Protein AF-A0A1R4FXW9-F1 (afdb_monomer_lite)

Secondary structure (DSSP, 8-state):
-----PPP--------------------PPPP------PPPPPPPPP-----PPP-----PPPP---------TTGGG-EEEEETTSSSEEEEETTEEEETTS-EEEEEEEE-TT-SSS--EEEEETTEEEEEEE-TTPPPTT--GGG----TTS-EEEETTTTEEEEE-

Structure (mmCIF, N/CA/C/O backbone):
data_AF-A0A1R4FXW9-F1
#
_entry.id   AF-A0A1R4FXW9-F1
#
loop_
_atom_site.group_PDB
_atom_site.id
_atom_site.type_symbol
_atom_site.label_atom_id
_atom_site.label_alt_id
_atom_site.label_comp_id
_atom_site.label_asym_id
_atom_site.label_entity_id
_atom_site.label_seq_id
_atom_site.pdbx_PDB_ins_code
_atom_site.Cartn_x
_atom_site.Cartn_y
_atom_site.Cartn_z
_atom_site.occupancy
_atom_site.B_iso_or_equiv
_atom_site.auth_seq_id
_atom_site.auth_comp_id
_atom_site.auth_asym_id
_atom_site.auth_atom_id
_atom_site.pdbx_PDB_model_num
ATOM 1 N N . MET A 1 1 ? -45.294 3.387 4.973 1.00 52.16 1 MET A N 1
ATOM 2 C CA . MET A 1 1 ? -45.371 3.224 6.441 1.00 52.16 1 MET A CA 1
ATOM 3 C C . MET A 1 1 ? -44.363 2.156 6.824 1.00 52.16 1 MET A C 1
ATOM 5 O O . MET A 1 1 ? -44.637 0.988 6.603 1.00 52.16 1 MET A O 1
ATOM 9 N N . HIS A 1 2 ? -43.187 2.558 7.302 1.00 44.00 2 HIS A N 1
ATOM 10 C CA . HIS A 1 2 ? -42.133 1.652 7.765 1.00 44.00 2 HIS A CA 1
ATOM 11 C C . HIS A 1 2 ? -41.838 1.978 9.236 1.00 44.00 2 HIS A C 1
ATOM 13 O O . HIS A 1 2 ? -41.789 3.164 9.571 1.00 44.00 2 HIS A O 1
ATOM 19 N N . PRO A 1 3 ? -41.721 0.980 10.128 1.00 59.81 3 PRO A N 1
ATOM 20 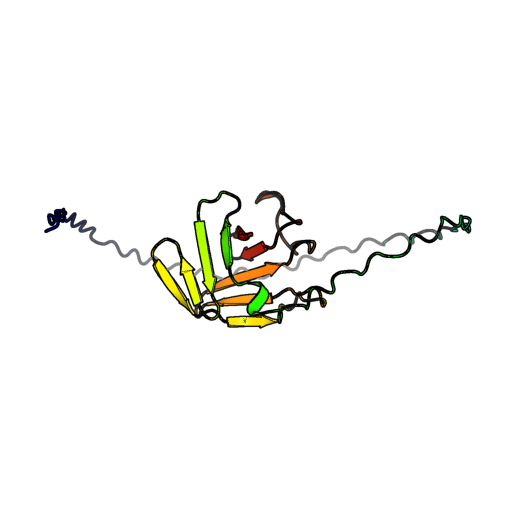C CA . PRO A 1 3 ? -41.529 1.232 11.547 1.00 59.81 3 PRO A CA 1
ATOM 21 C C . PRO A 1 3 ? -40.078 1.618 11.857 1.00 59.81 3 PRO A C 1
ATOM 23 O O . PRO A 1 3 ? -39.139 0.887 11.546 1.00 59.81 3 PRO A O 1
ATOM 26 N N . ASN A 1 4 ? -39.935 2.763 12.526 1.00 46.50 4 ASN A N 1
ATOM 27 C CA . ASN A 1 4 ? -38.709 3.248 13.151 1.00 46.50 4 ASN A CA 1
ATOM 28 C C . ASN A 1 4 ? -38.208 2.245 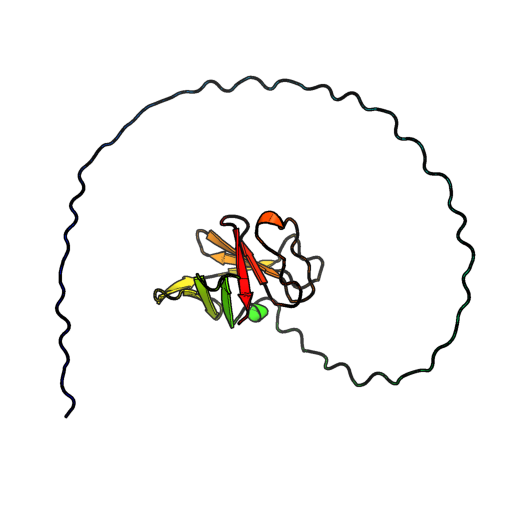14.201 1.00 46.50 4 ASN A C 1
ATOM 30 O O . ASN A 1 4 ? -38.942 1.911 15.133 1.00 46.50 4 ASN A O 1
ATOM 34 N N . ARG A 1 5 ? -36.949 1.811 14.097 1.00 60.12 5 ARG A N 1
ATOM 35 C CA . ARG A 1 5 ? -36.249 1.115 15.183 1.00 60.12 5 ARG A CA 1
ATOM 36 C C . ARG A 1 5 ? -35.262 2.074 15.834 1.00 60.12 5 ARG A C 1
ATOM 38 O O . ARG A 1 5 ? -34.231 2.404 15.262 1.00 60.12 5 ARG A O 1
ATOM 45 N N . ALA A 1 6 ? -35.634 2.534 17.023 1.00 54.16 6 ALA A N 1
ATOM 46 C CA . ALA A 1 6 ? -34.768 3.259 17.936 1.00 54.16 6 ALA A CA 1
ATOM 47 C C . ALA A 1 6 ? -33.746 2.283 18.535 1.00 54.16 6 ALA A C 1
ATOM 49 O O . ALA A 1 6 ? -34.137 1.291 19.150 1.00 54.16 6 ALA A O 1
ATOM 50 N N . PHE A 1 7 ? -32.457 2.569 18.367 1.00 55.41 7 PHE A N 1
ATOM 51 C CA . PHE A 1 7 ? -31.394 1.895 19.105 1.00 55.41 7 PHE A CA 1
ATOM 52 C C . PHE A 1 7 ? -30.972 2.773 20.280 1.00 55.41 7 PHE A C 1
ATOM 54 O O . PHE A 1 7 ? -30.649 3.949 20.124 1.00 55.41 7 PHE A O 1
ATOM 61 N N . ALA A 1 8 ? -31.069 2.188 21.471 1.00 54.03 8 ALA A N 1
ATOM 62 C CA . ALA A 1 8 ? -30.764 2.812 22.743 1.00 54.03 8 ALA A CA 1
ATOM 63 C C . ALA A 1 8 ? -29.247 2.940 22.927 1.00 54.03 8 ALA A C 1
ATOM 65 O O . ALA A 1 8 ? -28.517 1.952 22.918 1.00 54.03 8 ALA A O 1
ATOM 66 N N . THR A 1 9 ? -28.797 4.173 23.120 1.00 52.38 9 THR A N 1
ATOM 67 C CA . THR A 1 9 ? -27.426 4.543 23.466 1.00 52.38 9 THR A CA 1
ATOM 68 C C . THR A 1 9 ? -27.152 4.167 24.925 1.00 52.38 9 THR A C 1
ATOM 70 O O . THR A 1 9 ? -27.677 4.800 25.841 1.00 52.38 9 THR A O 1
ATOM 73 N N . ALA A 1 10 ? -26.341 3.137 25.162 1.00 58.69 10 ALA A N 1
ATOM 74 C CA . ALA A 1 10 ? -25.786 2.846 26.482 1.00 58.69 10 ALA A CA 1
ATOM 75 C C . ALA A 1 10 ? -24.395 3.484 26.570 1.00 58.69 10 ALA A C 1
ATOM 77 O O . ALA A 1 10 ? -23.422 2.969 26.028 1.00 58.69 10 ALA A O 1
ATOM 78 N N . GLY A 1 11 ? -24.326 4.649 27.215 1.00 47.88 11 GLY A N 1
ATOM 79 C CA . GLY A 1 11 ? -23.071 5.324 27.518 1.00 47.88 11 GLY A CA 1
ATOM 80 C C . GLY A 1 11 ? -22.298 4.574 28.599 1.00 47.88 11 GLY A C 1
ATOM 81 O O . GLY A 1 11 ? -22.815 4.344 29.691 1.00 47.88 11 GLY A O 1
ATOM 82 N N . ILE A 1 12 ? -21.045 4.237 28.305 1.00 57.31 12 ILE A N 1
ATOM 83 C CA . ILE A 1 12 ? -20.064 3.835 29.310 1.00 57.31 12 ILE A CA 1
ATOM 84 C C . ILE A 1 12 ? -19.035 4.959 29.371 1.00 57.31 12 ILE A C 1
ATOM 86 O O . ILE A 1 12 ? -18.159 5.081 28.521 1.00 57.31 12 ILE A O 1
ATOM 90 N N . ALA A 1 13 ? -19.195 5.823 30.370 1.00 49.28 13 ALA A N 1
ATOM 91 C CA . ALA A 1 13 ? -18.188 6.798 30.752 1.00 49.28 13 ALA A CA 1
ATOM 92 C C . ALA A 1 13 ? -17.069 6.060 31.499 1.00 49.28 13 ALA A C 1
ATOM 94 O O . ALA A 1 13 ? -17.263 5.637 32.640 1.00 49.28 13 ALA A O 1
ATOM 95 N N . LEU A 1 14 ? -15.915 5.885 30.854 1.00 57.41 14 LEU A N 1
ATOM 96 C CA . LEU A 1 14 ? -14.710 5.377 31.502 1.00 57.41 14 LEU A CA 1
ATOM 97 C C . LEU A 1 14 ? -13.798 6.557 31.850 1.00 57.41 14 LEU A C 1
ATOM 99 O O . LEU A 1 14 ? -13.024 7.051 31.034 1.00 57.41 14 LEU A O 1
ATOM 103 N N . THR A 1 15 ? -13.927 7.032 33.083 1.00 58.06 15 THR A N 1
ATOM 104 C CA . THR A 1 15 ? -13.053 8.045 33.672 1.00 58.06 15 THR A CA 1
ATOM 105 C C . THR A 1 15 ? -11.791 7.354 34.191 1.00 58.06 15 THR A C 1
ATOM 107 O O . THR A 1 15 ? -11.828 6.732 35.251 1.00 58.06 15 THR A O 1
ATOM 110 N N . ALA A 1 16 ? -10.672 7.452 33.472 1.00 56.56 16 ALA A N 1
ATOM 111 C CA . ALA A 1 16 ? -9.364 7.024 33.972 1.00 56.56 16 ALA A CA 1
ATOM 112 C C . ALA A 1 16 ? -8.476 8.251 34.235 1.00 56.56 16 ALA A C 1
ATOM 114 O O . ALA A 1 16 ? -8.013 8.927 33.319 1.00 56.56 16 ALA A O 1
ATOM 115 N N . LEU A 1 17 ? -8.295 8.552 35.523 1.00 59.62 17 LEU A N 1
ATOM 116 C CA . LEU A 1 17 ? -7.382 9.561 36.054 1.00 59.62 17 LEU A CA 1
ATOM 117 C C . LEU A 1 17 ? -5.912 9.103 35.941 1.00 59.62 17 LEU A C 1
ATOM 119 O O . LEU A 1 17 ? -5.570 8.034 36.432 1.00 59.62 17 LEU A O 1
ATOM 123 N N . LEU A 1 18 ? -5.076 9.995 35.395 1.00 60.25 18 LEU A N 1
ATOM 124 C CA . LEU A 1 18 ? -3.736 10.418 35.851 1.00 60.25 18 LEU A CA 1
ATOM 125 C C . LEU A 1 18 ? -2.740 9.369 36.390 1.00 60.25 18 LEU A C 1
ATOM 127 O O . LEU A 1 18 ? -2.894 8.907 37.513 1.00 60.25 18 LEU A O 1
ATOM 131 N N . THR A 1 19 ? -1.572 9.290 35.740 1.00 55.75 19 THR A N 1
ATOM 132 C CA . THR A 1 19 ? -0.276 9.606 36.386 1.00 55.75 19 THR A CA 1
ATOM 133 C C . THR A 1 19 ? 0.735 10.092 35.341 1.00 55.75 19 THR A C 1
ATOM 135 O O . THR A 1 19 ? 1.158 9.318 34.486 1.00 55.75 19 THR A O 1
ATOM 138 N N . LEU A 1 20 ? 1.154 11.362 35.427 1.00 58.72 20 LEU A N 1
ATOM 139 C CA . LEU A 1 20 ? 2.384 11.838 34.791 1.00 58.72 20 LEU A CA 1
ATOM 140 C C . LEU A 1 20 ? 3.578 11.290 35.583 1.00 58.72 20 LEU A C 1
ATOM 142 O O . LEU A 1 20 ? 3.784 11.686 36.729 1.00 58.72 20 LEU A O 1
ATOM 146 N N . SER A 1 21 ? 4.372 10.412 34.971 1.00 62.53 21 SER A N 1
ATOM 147 C CA . SER A 1 21 ? 5.723 10.105 35.439 1.00 62.53 21 SER A CA 1
ATOM 148 C C . SER A 1 21 ? 6.711 10.802 34.514 1.00 62.53 21 SER A C 1
ATOM 150 O O . SER A 1 21 ? 7.055 10.312 33.441 1.00 62.53 21 SER A O 1
ATOM 152 N N . ALA A 1 22 ? 7.114 12.002 34.923 1.00 60.06 22 ALA A N 1
ATOM 153 C CA . ALA A 1 22 ? 8.326 12.627 34.434 1.00 60.06 22 ALA A CA 1
ATOM 154 C C . ALA A 1 22 ? 9.504 11.914 35.108 1.00 60.06 22 ALA A C 1
ATOM 156 O O . ALA A 1 22 ? 9.743 12.112 36.299 1.00 60.06 22 ALA A O 1
ATOM 157 N N . CYS A 1 23 ? 10.237 11.095 34.356 1.00 62.81 23 CYS A N 1
ATOM 158 C CA . CYS A 1 23 ? 11.572 10.679 34.753 1.00 62.81 23 CYS A CA 1
ATOM 159 C C . CYS A 1 23 ? 12.546 11.131 33.670 1.00 62.81 23 CYS A C 1
ATOM 161 O O . CYS A 1 23 ? 12.657 10.530 32.604 1.00 62.81 23 CYS A O 1
ATOM 163 N N . ALA A 1 24 ? 13.209 12.247 33.964 1.00 60.62 24 ALA A N 1
ATOM 164 C CA . ALA A 1 24 ? 14.422 12.661 33.295 1.00 60.62 24 ALA A CA 1
ATOM 165 C C . ALA A 1 24 ? 15.475 11.557 33.455 1.00 60.62 24 ALA A C 1
ATOM 167 O O . ALA A 1 24 ? 15.800 11.159 34.574 1.00 60.62 24 ALA A O 1
ATOM 168 N N . ALA A 1 25 ? 16.009 11.090 32.335 1.00 61.00 25 ALA A N 1
ATOM 169 C CA . ALA A 1 25 ? 17.284 10.401 32.286 1.00 61.00 25 ALA A CA 1
ATOM 170 C C . ALA A 1 25 ? 18.092 11.056 31.165 1.00 61.00 25 ALA A C 1
ATOM 172 O O . ALA A 1 25 ? 18.029 10.648 30.008 1.00 61.00 25 ALA A O 1
ATOM 173 N N . GLU A 1 26 ? 18.813 12.120 31.523 1.00 60.09 26 GLU A N 1
ATOM 174 C CA . GLU A 1 26 ? 19.974 12.592 30.772 1.00 60.09 26 GLU A CA 1
ATOM 175 C C . GLU A 1 26 ? 20.957 11.418 30.688 1.00 60.09 26 GLU A C 1
ATOM 177 O O . GLU A 1 26 ? 21.660 11.107 31.647 1.00 60.09 26 GLU A O 1
ATOM 182 N N . SER A 1 27 ? 20.922 10.695 29.570 1.00 58.84 27 SER A N 1
ATOM 183 C CA . SER A 1 27 ? 21.857 9.610 29.295 1.00 58.84 27 SER A CA 1
ATOM 184 C C . SER A 1 27 ? 22.946 10.148 28.380 1.00 58.84 27 SER A C 1
ATOM 186 O O . SER A 1 27 ? 22.721 10.423 27.203 1.00 58.84 27 SER A O 1
ATOM 188 N N . ASP A 1 28 ? 24.103 10.341 29.000 1.00 68.25 28 ASP A N 1
ATOM 189 C CA . ASP A 1 28 ? 25.431 10.517 28.424 1.00 68.25 28 ASP A CA 1
ATOM 190 C C . ASP A 1 28 ? 25.608 9.682 27.134 1.00 68.25 28 ASP A C 1
ATOM 192 O O . ASP A 1 28 ? 25.374 8.468 27.165 1.00 68.25 28 ASP A O 1
ATOM 196 N N . PRO A 1 29 ? 25.972 10.282 25.983 1.00 72.06 29 PRO A N 1
ATOM 197 C CA . PRO A 1 29 ? 26.209 9.509 24.773 1.00 72.06 29 PRO A CA 1
ATOM 198 C C . PRO A 1 29 ? 27.505 8.694 24.934 1.00 72.06 29 PRO A C 1
ATOM 200 O O . PRO A 1 29 ? 28.570 9.285 25.133 1.00 72.06 29 PRO A O 1
ATOM 203 N N . PRO A 1 30 ? 27.475 7.353 24.808 1.00 66.06 30 PRO A N 1
ATOM 204 C CA . PRO A 1 30 ? 28.699 6.570 24.821 1.00 66.06 30 PRO A CA 1
ATOM 205 C C . PRO A 1 30 ? 29.561 6.937 23.607 1.00 66.06 30 PRO A C 1
ATOM 207 O O . PRO A 1 30 ? 29.083 7.014 22.474 1.00 66.06 30 PRO A O 1
ATOM 210 N N . ALA A 1 31 ? 30.850 7.167 23.859 1.00 69.50 31 ALA A N 1
ATOM 211 C CA . ALA A 1 31 ? 31.848 7.432 22.831 1.00 69.50 31 ALA A CA 1
ATOM 212 C C . ALA A 1 31 ? 31.846 6.329 21.748 1.00 69.50 31 ALA A C 1
ATOM 214 O O . ALA A 1 31 ? 31.727 5.145 22.083 1.00 69.50 31 ALA A O 1
ATOM 215 N N . PRO A 1 32 ? 32.020 6.676 20.458 1.00 67.44 32 PRO A N 1
ATOM 216 C CA . PRO A 1 32 ? 32.087 5.681 19.400 1.00 67.44 32 PRO A CA 1
ATOM 217 C C . PRO A 1 32 ? 33.338 4.816 19.588 1.00 67.44 32 PRO A C 1
ATOM 219 O O . PRO A 1 32 ? 34.468 5.305 19.568 1.00 67.44 32 PRO A O 1
ATOM 222 N N . SER A 1 33 ? 33.135 3.513 19.776 1.00 61.19 33 SER A N 1
ATOM 223 C CA . SER A 1 33 ? 34.215 2.533 19.715 1.00 61.19 33 SER A CA 1
ATOM 224 C C . SER A 1 33 ? 34.572 2.292 18.251 1.00 61.19 33 SER A C 1
ATOM 226 O O . SER A 1 33 ? 33.777 1.740 17.495 1.00 61.19 33 SER A O 1
ATOM 228 N N . SER A 1 34 ? 35.773 2.706 17.851 1.00 58.38 34 SER A N 1
ATOM 229 C CA . SER A 1 34 ? 36.361 2.344 16.562 1.00 58.38 34 SER A CA 1
ATOM 230 C C . SER A 1 34 ? 36.646 0.843 16.527 1.00 58.38 34 SER A C 1
ATOM 232 O O . SER A 1 34 ? 37.583 0.368 17.169 1.00 58.38 34 SER A O 1
ATOM 234 N N . THR A 1 35 ? 35.858 0.085 15.767 1.00 64.38 35 THR A N 1
ATOM 235 C CA . THR A 1 35 ? 36.188 -1.298 15.413 1.00 64.38 35 THR A CA 1
ATOM 236 C C . THR A 1 35 ? 36.999 -1.293 14.121 1.00 64.38 35 THR A C 1
ATOM 238 O O . THR A 1 35 ? 36.477 -1.055 13.037 1.00 64.38 35 THR A O 1
ATOM 241 N N . THR A 1 36 ? 38.301 -1.545 14.247 1.00 58.25 36 THR A N 1
ATOM 242 C CA . THR A 1 36 ? 39.191 -1.847 13.123 1.00 58.25 36 THR A CA 1
ATOM 243 C C . THR A 1 36 ? 38.824 -3.221 12.565 1.00 58.25 36 THR A C 1
ATOM 245 O O . THR A 1 36 ? 39.091 -4.237 13.207 1.00 58.25 36 THR A O 1
ATOM 248 N N . ALA A 1 37 ? 38.212 -3.261 11.382 1.00 63.09 37 ALA A N 1
ATOM 249 C CA . ALA A 1 37 ? 38.003 -4.493 10.633 1.00 63.09 37 ALA A CA 1
ATOM 250 C C . ALA A 1 37 ? 39.307 -4.883 9.915 1.00 63.09 37 ALA A C 1
ATOM 252 O O . ALA A 1 37 ? 39.831 -4.137 9.090 1.00 63.09 37 ALA A O 1
ATOM 253 N N . THR A 1 38 ? 39.853 -6.047 10.266 1.00 68.06 38 THR A N 1
ATOM 254 C CA . THR A 1 38 ? 40.936 -6.702 9.528 1.00 68.06 38 THR A CA 1
ATOM 255 C C . THR A 1 38 ? 40.363 -7.285 8.239 1.00 68.06 38 THR A C 1
ATOM 257 O O . THR A 1 38 ? 39.626 -8.267 8.269 1.00 68.06 38 THR A O 1
ATOM 260 N N . GLU A 1 39 ? 40.702 -6.660 7.115 1.00 61.47 39 GLU A N 1
ATOM 261 C CA . GLU A 1 39 ? 40.410 -7.138 5.765 1.00 61.47 39 GLU A CA 1
ATOM 262 C C . GLU A 1 39 ? 41.282 -8.366 5.450 1.00 61.47 39 GLU A C 1
ATOM 264 O O . GLU A 1 39 ? 42.512 -8.314 5.532 1.00 61.47 39 GLU A O 1
ATOM 269 N N . ALA A 1 40 ? 40.639 -9.493 5.137 1.00 76.19 40 ALA A N 1
ATOM 270 C CA . ALA A 1 40 ? 41.295 -10.693 4.627 1.00 76.19 40 ALA A CA 1
ATOM 271 C C . ALA A 1 40 ? 41.329 -1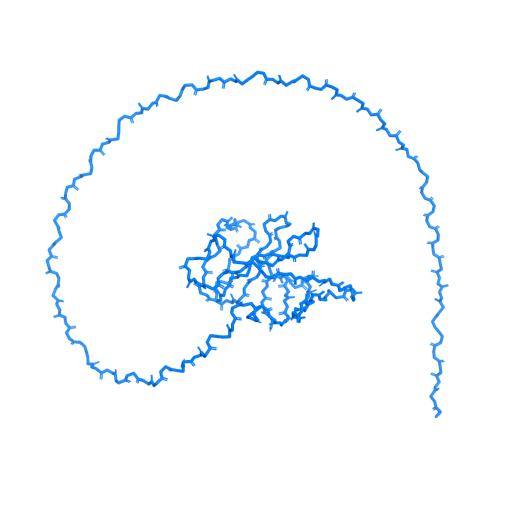0.649 3.084 1.00 76.19 40 ALA A C 1
ATOM 273 O O . ALA A 1 40 ? 40.362 -10.195 2.472 1.00 76.19 40 ALA A O 1
ATOM 274 N N . PRO A 1 41 ? 42.405 -11.129 2.436 1.00 68.38 41 PRO A N 1
ATOM 275 C CA . PRO A 1 41 ? 42.525 -11.101 0.982 1.00 68.38 41 PRO A CA 1
ATOM 276 C C . PRO A 1 41 ? 41.538 -12.067 0.311 1.00 68.38 41 PRO A C 1
ATOM 278 O O . PRO A 1 41 ? 41.500 -13.258 0.624 1.00 68.38 41 PRO A O 1
ATOM 281 N N . ILE A 1 42 ? 40.768 -11.538 -0.641 1.00 76.38 42 ILE A N 1
ATOM 282 C CA . ILE A 1 42 ? 39.829 -12.279 -1.489 1.00 76.38 42 ILE A CA 1
ATOM 283 C C . ILE A 1 42 ? 40.635 -13.088 -2.529 1.00 76.38 42 ILE A C 1
ATOM 285 O O . ILE A 1 42 ? 41.446 -12.496 -3.247 1.00 76.38 42 ILE A O 1
ATOM 289 N N . PRO A 1 43 ? 40.454 -14.419 -2.636 1.00 73.38 43 PRO A N 1
ATOM 290 C CA . PRO A 1 43 ? 41.060 -15.208 -3.704 1.00 73.38 43 PRO A CA 1
ATOM 291 C C . PRO A 1 43 ? 40.426 -14.879 -5.065 1.00 73.38 43 PRO A C 1
ATOM 293 O O . PRO A 1 43 ? 39.217 -14.679 -5.173 1.00 73.38 43 PRO A O 1
ATOM 296 N N . ALA A 1 44 ? 41.261 -14.825 -6.103 1.00 78.44 44 ALA A N 1
ATOM 297 C CA . ALA A 1 44 ? 40.840 -14.587 -7.480 1.00 78.44 44 ALA A CA 1
ATOM 298 C C . ALA A 1 44 ? 39.947 -15.734 -7.999 1.00 78.44 44 ALA A C 1
ATOM 300 O O . ALA A 1 44 ? 40.265 -16.895 -7.734 1.00 78.44 44 ALA A O 1
ATOM 301 N N . PRO A 1 45 ? 38.869 -15.445 -8.750 1.00 71.56 45 PRO A N 1
ATOM 302 C CA . PRO A 1 45 ? 38.107 -16.480 -9.438 1.00 71.56 45 PRO A CA 1
ATOM 303 C C . PRO A 1 45 ? 38.875 -17.005 -10.661 1.00 71.56 45 PRO A C 1
ATOM 305 O O . PRO A 1 45 ? 39.426 -16.227 -11.444 1.00 71.56 45 PRO A O 1
ATOM 308 N N . ASP A 1 46 ? 38.890 -18.328 -10.821 1.00 72.19 46 ASP A N 1
ATOM 309 C CA . ASP A 1 46 ? 39.385 -19.014 -12.016 1.00 72.19 46 ASP A CA 1
ATOM 310 C C . ASP A 1 46 ? 38.538 -18.670 -13.263 1.00 72.19 46 ASP A C 1
ATOM 312 O O . ASP A 1 46 ? 37.322 -18.472 -13.155 1.00 72.19 46 ASP A O 1
ATOM 316 N N . PRO A 1 47 ? 39.142 -18.623 -14.466 1.00 70.31 47 PRO A N 1
ATOM 317 C CA . PRO A 1 47 ? 38.416 -18.433 -15.716 1.00 70.31 47 PRO A CA 1
ATOM 318 C C . PRO A 1 47 ? 37.637 -19.703 -16.087 1.00 70.31 47 PRO A C 1
ATOM 320 O O . PRO A 1 47 ? 38.221 -20.758 -16.329 1.00 70.31 47 PRO A O 1
ATOM 323 N N . ILE A 1 48 ? 36.312 -19.593 -16.167 1.00 66.81 48 ILE A N 1
ATOM 324 C CA . ILE A 1 48 ? 35.436 -20.663 -16.655 1.00 66.81 48 ILE A CA 1
ATOM 325 C C . ILE A 1 48 ? 35.325 -20.525 -18.181 1.00 66.81 48 ILE A C 1
ATOM 327 O O . ILE A 1 48 ? 34.669 -19.612 -18.685 1.00 66.81 48 ILE A O 1
ATOM 331 N N . GLU A 1 49 ? 35.983 -21.424 -18.918 1.00 57.03 49 GLU A N 1
ATOM 332 C CA . GLU A 1 49 ? 35.727 -21.659 -20.345 1.00 57.03 49 GLU A CA 1
ATOM 333 C C . GLU A 1 49 ? 34.281 -22.140 -20.523 1.00 57.03 49 GLU A C 1
ATOM 335 O O . GLU A 1 49 ? 33.896 -23.189 -20.011 1.00 57.03 49 GLU A O 1
ATOM 340 N N . THR A 1 50 ? 33.473 -21.360 -21.242 1.00 61.88 50 THR A N 1
ATOM 341 C CA . THR A 1 50 ? 32.128 -21.762 -21.666 1.00 61.88 50 THR A CA 1
ATOM 342 C C . THR A 1 50 ? 32.183 -22.156 -23.137 1.00 61.88 50 THR A C 1
ATOM 344 O O . THR A 1 50 ? 32.423 -21.319 -24.008 1.00 61.88 50 THR A O 1
ATOM 347 N N . GLU A 1 51 ? 31.990 -23.447 -23.397 1.00 71.31 51 GLU A N 1
ATOM 348 C CA . GLU A 1 51 ? 31.836 -24.017 -24.733 1.00 71.31 51 GLU A CA 1
ATOM 349 C C . GLU A 1 51 ? 30.533 -23.532 -25.408 1.00 71.31 51 GLU A C 1
ATOM 351 O O . GLU A 1 51 ? 29.525 -23.308 -24.730 1.00 71.31 51 GLU A O 1
ATOM 356 N N . PRO A 1 52 ? 30.511 -23.390 -26.747 1.00 64.62 52 PRO A N 1
ATOM 357 C CA . PRO A 1 52 ? 29.312 -23.018 -27.491 1.00 64.62 52 PRO A CA 1
ATOM 358 C C . PRO A 1 52 ? 28.324 -24.193 -27.558 1.00 64.62 52 PRO A C 1
ATOM 360 O O . PRO A 1 52 ? 28.583 -25.204 -28.213 1.00 64.62 52 PRO A O 1
ATOM 363 N N . SER A 1 53 ? 27.175 -24.046 -26.894 1.00 65.94 53 SER A N 1
ATOM 364 C CA . SER A 1 53 ? 26.067 -25.001 -26.970 1.00 65.94 53 SER A CA 1
ATOM 365 C C . SER A 1 53 ? 25.147 -24.681 -28.148 1.00 65.94 53 SER A C 1
ATOM 367 O O . SER A 1 53 ? 24.812 -23.526 -28.410 1.00 65.94 53 SER A O 1
ATOM 369 N N . ALA A 1 54 ? 24.800 -25.737 -28.875 1.00 58.06 54 ALA A N 1
ATOM 370 C CA . ALA A 1 54 ? 24.188 -25.728 -30.189 1.00 58.06 54 ALA A CA 1
ATOM 371 C C . ALA A 1 54 ? 22.746 -25.198 -30.208 1.00 58.06 54 ALA A C 1
ATOM 373 O O . ALA A 1 54 ? 21.885 -25.605 -29.429 1.00 58.06 54 ALA A O 1
ATOM 374 N N . GLU A 1 55 ? 22.506 -24.344 -31.196 1.00 56.78 55 GLU A N 1
ATOM 375 C CA . GLU A 1 55 ? 21.217 -23.862 -31.673 1.00 56.78 55 GLU A CA 1
ATOM 376 C C . GLU A 1 55 ? 20.360 -25.047 -32.155 1.00 56.78 55 GLU A C 1
ATOM 378 O O . GLU A 1 55 ? 20.748 -25.795 -33.052 1.00 56.78 55 GLU A O 1
ATOM 383 N N . THR A 1 56 ? 19.204 -25.252 -31.522 1.00 63.75 56 THR A N 1
ATOM 384 C CA . THR A 1 56 ? 18.140 -26.130 -32.024 1.00 63.75 56 THR A CA 1
ATOM 385 C C . THR A 1 56 ? 16.926 -25.258 -32.297 1.00 63.75 56 THR A C 1
ATOM 387 O O . THR A 1 56 ? 16.276 -24.778 -31.371 1.00 63.75 56 THR A O 1
ATOM 390 N N . GLU A 1 57 ? 16.655 -25.040 -33.584 1.00 59.44 57 GLU A N 1
ATOM 391 C CA . GLU A 1 57 ? 15.449 -24.390 -34.090 1.00 59.44 57 GLU A CA 1
ATOM 392 C C . GLU A 1 57 ? 14.200 -25.172 -33.653 1.00 59.44 57 GLU A C 1
ATOM 394 O O . GLU A 1 57 ? 14.021 -26.343 -34.000 1.00 59.44 57 GLU A O 1
ATOM 399 N N . ALA A 1 58 ? 13.321 -24.505 -32.908 1.00 68.06 58 ALA A N 1
ATOM 400 C CA . ALA A 1 58 ? 11.950 -24.931 -32.655 1.00 68.06 58 ALA A CA 1
ATOM 401 C C . ALA A 1 58 ? 10.984 -24.008 -33.433 1.00 68.06 58 ALA A C 1
ATOM 403 O O . ALA A 1 58 ? 11.304 -22.840 -33.661 1.00 68.06 58 ALA A O 1
ATOM 404 N N . PRO A 1 59 ? 9.836 -24.531 -33.900 1.00 59.16 59 PRO A N 1
ATOM 405 C CA . PRO A 1 59 ? 8.998 -23.891 -34.909 1.00 59.16 59 PRO A CA 1
ATOM 406 C C . PRO A 1 59 ? 8.372 -22.578 -34.432 1.00 59.16 59 PRO A C 1
ATOM 408 O O . PRO A 1 59 ? 7.916 -22.460 -33.299 1.00 59.16 59 PRO A O 1
ATOM 411 N N . ALA A 1 60 ? 8.312 -21.619 -35.358 1.00 60.97 60 ALA A N 1
ATOM 412 C CA . ALA A 1 60 ? 7.638 -20.339 -35.213 1.00 60.97 60 ALA A CA 1
ATOM 413 C C . ALA A 1 60 ? 6.140 -20.531 -34.923 1.00 60.97 60 ALA A C 1
ATOM 415 O O . ALA A 1 60 ? 5.320 -20.645 -35.839 1.00 60.97 60 ALA A O 1
ATOM 416 N N . GLU A 1 61 ? 5.780 -20.543 -33.643 1.00 54.50 61 GLU A N 1
ATOM 417 C CA . GLU A 1 61 ? 4.416 -20.259 -33.224 1.00 54.50 61 GLU A CA 1
ATOM 418 C C . GLU A 1 61 ? 4.168 -18.768 -33.454 1.00 54.50 61 GLU A C 1
ATOM 420 O O . GLU A 1 61 ? 4.891 -17.899 -32.969 1.00 54.50 61 GLU A O 1
ATOM 425 N N . THR A 1 62 ? 3.180 -18.478 -34.295 1.00 57.53 62 THR A N 1
ATOM 426 C CA . THR A 1 62 ? 2.724 -17.114 -34.558 1.00 57.53 62 THR A CA 1
ATOM 427 C C . THR A 1 62 ? 2.224 -16.536 -33.233 1.00 57.53 62 THR A C 1
ATOM 429 O O . THR A 1 62 ? 1.269 -17.098 -32.693 1.00 57.53 62 THR A O 1
ATOM 432 N N . PRO A 1 63 ? 2.827 -15.462 -32.685 1.00 62.22 63 PRO A N 1
ATOM 433 C CA . PRO A 1 63 ? 2.322 -14.872 -31.460 1.00 62.22 63 PRO A CA 1
ATOM 434 C C . PRO A 1 63 ? 0.902 -14.369 -31.725 1.00 62.22 63 PRO A C 1
ATOM 436 O O . PRO A 1 63 ? 0.671 -13.515 -32.585 1.00 62.22 63 PRO A O 1
ATOM 439 N N . SER A 1 64 ? -0.051 -14.955 -30.998 1.00 66.19 64 SER A N 1
ATOM 440 C CA . SER A 1 64 ? -1.369 -14.368 -30.771 1.00 66.19 64 SER A CA 1
ATOM 441 C C . SER A 1 64 ? -1.154 -12.913 -30.342 1.00 66.19 64 SER A C 1
ATOM 443 O O . SER A 1 64 ? -0.216 -12.674 -29.577 1.00 66.19 64 SER A O 1
ATOM 445 N N . PRO A 1 65 ? -1.927 -11.935 -30.853 1.00 56.34 65 PRO A N 1
ATOM 446 C CA . PRO A 1 65 ? -1.710 -10.534 -30.522 1.00 56.34 65 PRO A CA 1
ATOM 447 C C . PRO A 1 65 ? -1.706 -10.393 -29.003 1.00 56.34 65 PRO A C 1
ATOM 449 O O . PRO A 1 65 ? -2.714 -10.669 -28.358 1.00 56.34 65 PRO A O 1
ATOM 452 N N . ALA A 1 66 ? -0.544 -10.028 -28.458 1.00 56.19 66 ALA A N 1
ATOM 453 C CA . ALA A 1 66 ? -0.423 -9.582 -27.089 1.00 56.19 66 ALA A CA 1
ATOM 454 C C . ALA A 1 66 ? -1.412 -8.430 -26.948 1.00 56.19 66 ALA A C 1
ATOM 456 O O . ALA A 1 66 ? -1.280 -7.410 -27.637 1.00 56.19 66 ALA A O 1
ATOM 457 N N . GLU A 1 67 ? -2.445 -8.637 -26.136 1.00 50.19 67 GLU A N 1
ATOM 458 C CA . GLU A 1 67 ? -3.255 -7.548 -25.627 1.00 50.19 67 GLU A CA 1
ATOM 459 C C . GLU A 1 67 ? -2.261 -6.565 -25.024 1.00 50.19 67 GLU A C 1
ATOM 461 O O . GLU A 1 67 ? -1.590 -6.837 -24.034 1.00 50.19 67 GLU A O 1
ATOM 466 N N . THR A 1 68 ? -2.047 -5.464 -25.740 1.00 46.75 68 THR A N 1
ATOM 467 C CA . THR A 1 68 ? -1.325 -4.325 -25.207 1.00 46.75 68 THR A CA 1
ATOM 468 C C . THR A 1 68 ? -2.285 -3.751 -24.189 1.00 46.75 68 THR A C 1
ATOM 470 O O . THR A 1 68 ? -3.129 -2.925 -24.535 1.00 46.75 68 THR A O 1
ATOM 473 N N . GLU A 1 69 ? -2.228 -4.289 -22.970 1.00 52.00 69 GLU A N 1
ATOM 474 C CA . GLU A 1 69 ? -2.773 -3.640 -21.794 1.00 52.00 69 GLU A CA 1
ATOM 475 C C . GLU A 1 69 ? -2.164 -2.250 -21.804 1.00 52.00 69 GLU A C 1
ATOM 477 O O . GLU A 1 69 ? -0.957 -2.046 -21.663 1.00 52.00 69 GLU A O 1
ATOM 482 N N . SER A 1 70 ? -3.013 -1.301 -22.181 1.00 49.41 70 SER A N 1
ATOM 483 C CA . SER A 1 70 ? -2.697 0.105 -22.162 1.00 49.41 70 SER A CA 1
ATOM 484 C C . SER A 1 70 ? -2.339 0.377 -20.712 1.00 49.41 70 SER A C 1
ATOM 486 O O . SER A 1 70 ? -3.239 0.353 -19.881 1.00 49.41 70 SER A O 1
ATOM 488 N N . GLN A 1 71 ? -1.041 0.519 -20.423 1.00 50.66 71 GLN A N 1
ATOM 489 C CA . GLN A 1 71 ? -0.523 0.860 -19.102 1.00 50.66 71 GLN A CA 1
ATOM 490 C C . GLN A 1 71 ? -1.336 2.052 -18.609 1.00 50.66 71 GLN A C 1
ATOM 492 O O . GLN A 1 71 ? -1.177 3.172 -19.103 1.00 50.66 71 GLN A O 1
ATOM 497 N N . GLU A 1 72 ? -2.283 1.768 -17.719 1.00 56.28 72 GLU A N 1
ATOM 498 C CA . GLU A 1 72 ? -3.008 2.775 -16.975 1.00 56.28 72 GLU A CA 1
ATOM 499 C C . GLU A 1 72 ? -1.939 3.652 -16.324 1.00 56.28 72 GLU A C 1
ATOM 501 O O . GLU A 1 72 ? -0.912 3.140 -15.864 1.00 56.28 72 GLU A O 1
ATOM 506 N N . SER A 1 73 ? -2.088 4.975 -16.422 1.00 58.75 73 SER A N 1
ATOM 507 C CA . SER A 1 73 ? -1.082 5.912 -15.919 1.00 58.75 73 SER A CA 1
ATOM 508 C C . SER A 1 73 ? -0.732 5.494 -14.493 1.00 58.75 73 SER A C 1
ATOM 510 O O . SER A 1 73 ? -1.637 5.398 -13.674 1.00 58.75 73 SER A O 1
ATOM 512 N N . GLY A 1 74 ? 0.539 5.187 -14.211 1.00 64.88 74 GLY A N 1
ATOM 513 C CA . GLY A 1 74 ? 0.929 4.323 -13.085 1.00 64.88 74 GLY A CA 1
ATOM 514 C C . GLY A 1 74 ? 0.464 4.749 -11.685 1.00 64.88 74 GLY A C 1
ATOM 515 O O . GLY A 1 74 ? 0.461 3.932 -10.771 1.00 64.88 74 GLY A O 1
ATOM 516 N N . SER A 1 75 ? -0.007 5.989 -11.524 1.00 72.81 75 SER A N 1
ATOM 517 C CA . SER A 1 75 ? -0.700 6.434 -10.316 1.00 72.81 75 SER A CA 1
ATOM 518 C C . SER A 1 75 ? -2.106 5.843 -10.154 1.00 72.81 75 SER A C 1
ATOM 520 O O . SER A 1 75 ? -2.508 5.542 -9.047 1.00 72.81 75 SER A O 1
ATOM 522 N N . GLU A 1 76 ? -2.889 5.678 -11.220 1.00 87.56 76 GLU A N 1
ATOM 523 C CA . GLU A 1 76 ? -4.267 5.156 -11.136 1.00 87.56 76 GLU A CA 1
ATOM 524 C C . GLU A 1 76 ? -4.300 3.644 -10.888 1.00 87.56 76 GLU A C 1
ATOM 526 O O . GLU A 1 76 ? -5.265 3.142 -10.312 1.00 87.56 76 GLU A O 1
ATOM 531 N N . ALA A 1 77 ? -3.192 2.958 -11.188 1.00 89.31 77 ALA A N 1
ATOM 532 C CA . ALA A 1 77 ? -3.037 1.523 -11.003 1.00 89.31 77 ALA A CA 1
ATOM 533 C C . ALA A 1 77 ? -3.230 1.060 -9.553 1.00 89.31 77 ALA A C 1
ATOM 535 O O . ALA A 1 77 ? -3.412 -0.132 -9.346 1.00 89.31 77 ALA A O 1
ATOM 536 N N . VAL A 1 78 ? -3.216 1.954 -8.553 1.00 95.06 78 VAL A N 1
ATOM 537 C CA . VAL A 1 78 ? -3.486 1.619 -7.143 1.00 95.06 78 VAL A CA 1
ATOM 538 C C . VAL A 1 78 ? -4.982 1.571 -6.796 1.00 95.06 78 VAL A C 1
ATOM 540 O O . VAL A 1 78 ? -5.340 1.027 -5.756 1.00 95.06 78 VAL A O 1
ATOM 543 N N . ASN A 1 79 ? -5.872 2.117 -7.631 1.00 96.75 79 ASN A N 1
ATOM 544 C CA . ASN A 1 79 ? -7.302 2.187 -7.318 1.00 96.75 79 ASN A CA 1
ATOM 545 C C . ASN A 1 79 ? -7.911 0.789 -7.129 1.00 96.75 79 ASN A C 1
ATOM 547 O O . ASN A 1 79 ? -7.578 -0.145 -7.857 1.00 96.75 79 ASN A O 1
ATOM 551 N N . GLY A 1 80 ? -8.815 0.631 -6.165 1.00 97.06 80 GLY A N 1
ATOM 552 C CA . GLY A 1 80 ? -9.484 -0.640 -5.881 1.00 97.06 80 GLY A CA 1
ATOM 553 C C . GLY A 1 80 ? -9.499 -1.007 -4.403 1.00 97.06 80 GLY A C 1
ATOM 554 O O . GLY A 1 80 ? -9.130 -0.216 -3.536 1.00 97.06 80 GLY A O 1
ATOM 555 N N . SER A 1 81 ? -9.949 -2.227 -4.120 1.00 98.12 81 SER A N 1
ATOM 556 C CA . SER A 1 81 ? -10.043 -2.764 -2.765 1.00 98.12 81 SER A CA 1
ATOM 557 C C . SER A 1 81 ? -8.785 -3.545 -2.397 1.00 98.12 81 SER A C 1
ATOM 559 O O . SER A 1 81 ? -8.294 -4.366 -3.170 1.00 98.12 81 SER A O 1
ATOM 561 N N . TRP A 1 82 ? -8.295 -3.304 -1.189 1.00 98.12 82 TRP A N 1
ATOM 562 C CA . TRP A 1 82 ? -7.056 -3.852 -0.659 1.00 98.12 82 TRP A CA 1
ATOM 563 C C . TRP A 1 82 ? -7.308 -4.418 0.726 1.00 98.12 82 TRP A C 1
ATOM 565 O O . TRP A 1 82 ? -7.967 -3.778 1.542 1.00 98.12 82 TRP A O 1
ATOM 575 N N . CYS A 1 83 ? -6.756 -5.590 1.014 1.00 97.44 83 CYS A N 1
ATOM 576 C CA . CYS A 1 83 ? -6.804 -6.174 2.350 1.00 97.44 83 CYS A CA 1
ATOM 577 C C . CYS A 1 83 ? -5.435 -6.715 2.740 1.00 97.44 83 CYS A C 1
ATOM 579 O O . CYS A 1 83 ? -4.703 -7.186 1.876 1.00 97.44 83 CYS A O 1
ATOM 581 N N . ASP A 1 84 ? -5.097 -6.686 4.030 1.00 95.25 84 ASP A N 1
ATOM 582 C CA . ASP A 1 84 ? -3.969 -7.463 4.559 1.00 95.25 84 ASP A CA 1
ATOM 583 C C . ASP A 1 84 ? -4.084 -8.933 4.103 1.00 95.25 84 ASP A C 1
ATOM 585 O O . ASP A 1 84 ? -5.189 -9.438 3.890 1.00 95.25 84 ASP A O 1
ATOM 589 N N . VAL A 1 85 ? -2.956 -9.629 3.966 1.00 91.69 85 VAL A N 1
ATOM 590 C CA . VAL A 1 85 ? -2.885 -11.061 3.638 1.00 91.69 85 VAL A CA 1
ATOM 591 C C . VAL A 1 85 ? -3.799 -11.910 4.532 1.00 91.69 85 VAL A C 1
ATOM 593 O O . VAL A 1 85 ? -4.354 -12.911 4.075 1.00 91.69 85 VAL A O 1
ATOM 596 N N . ASP A 1 86 ? -3.977 -11.538 5.804 1.00 91.38 86 ASP A N 1
ATOM 597 C CA . ASP A 1 86 ? -4.879 -12.248 6.721 1.00 91.38 86 ASP A CA 1
ATOM 598 C C . ASP A 1 86 ? -6.355 -11.798 6.653 1.00 91.38 86 ASP A C 1
ATOM 600 O O . ASP A 1 86 ? -7.217 -12.392 7.309 1.00 91.38 86 ASP A O 1
ATOM 604 N N . GLY A 1 87 ? -6.657 -10.772 5.852 1.00 93.62 87 GLY A N 1
ATOM 605 C CA . GLY A 1 87 ? -7.982 -10.182 5.681 1.00 93.62 87 GLY A CA 1
ATOM 606 C C . GLY A 1 87 ? -8.487 -9.400 6.895 1.00 93.62 87 GLY A C 1
ATOM 607 O O . GLY A 1 87 ? -9.682 -9.126 6.980 1.00 93.62 87 GLY A O 1
ATOM 608 N N . SER A 1 88 ? -7.626 -9.081 7.867 1.00 93.44 88 SER A N 1
ATOM 609 C CA . SER A 1 88 ? -8.031 -8.410 9.110 1.00 93.44 88 SER A CA 1
ATOM 610 C C . SER A 1 88 ? -8.236 -6.904 8.965 1.00 93.44 88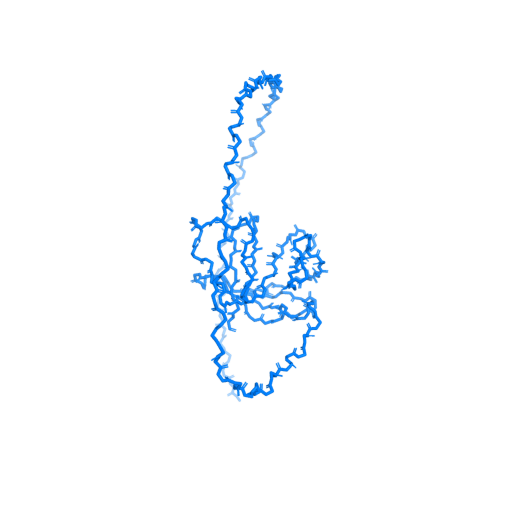 SER A C 1
ATOM 612 O O . SER A 1 88 ? -8.954 -6.311 9.770 1.00 93.44 88 SER A O 1
ATOM 614 N N . THR A 1 89 ? -7.584 -6.294 7.977 1.00 94.81 89 THR A N 1
ATOM 615 C CA . THR A 1 89 ? -7.637 -4.857 7.710 1.00 94.81 89 THR A CA 1
ATOM 616 C C . THR A 1 89 ? -7.832 -4.646 6.222 1.00 94.81 89 THR A C 1
ATOM 618 O O . THR A 1 89 ? -6.950 -5.009 5.445 1.00 94.81 89 THR A O 1
ATOM 621 N N . CYS A 1 90 ? -8.950 -4.035 5.836 1.00 97.50 90 CYS A N 1
ATOM 622 C CA . CYS A 1 90 ? -9.205 -3.651 4.454 1.00 97.50 90 CYS A CA 1
ATOM 623 C C . CYS A 1 90 ? -9.346 -2.133 4.290 1.00 97.50 90 CYS A C 1
ATOM 625 O O . CYS A 1 90 ? -9.693 -1.397 5.221 1.00 97.50 90 CYS A O 1
ATOM 627 N N . PHE A 1 91 ? -9.067 -1.664 3.082 1.00 98.06 91 PHE A N 1
ATOM 628 C CA . PHE A 1 91 ? -9.275 -0.289 2.658 1.00 98.06 91 PHE A CA 1
ATOM 629 C C . PHE A 1 91 ? -9.541 -0.233 1.153 1.00 98.06 91 PHE A C 1
ATOM 631 O O . PHE A 1 91 ? -9.181 -1.131 0.395 1.00 98.06 91 PHE A O 1
ATOM 638 N N . GLU A 1 92 ? -10.196 0.831 0.723 1.00 98.31 92 GLU A N 1
ATOM 639 C CA . GLU A 1 92 ? -10.479 1.126 -0.673 1.00 98.31 92 GLU A CA 1
ATOM 640 C C . GLU A 1 92 ? -9.695 2.366 -1.078 1.00 98.31 92 GLU A C 1
ATOM 642 O O . GLU A 1 92 ? -9.658 3.348 -0.338 1.00 98.31 92 GLU A O 1
ATOM 647 N N . VAL A 1 93 ? -9.032 2.306 -2.227 1.00 97.69 93 VAL A N 1
ATOM 648 C CA . VAL A 1 93 ? -8.320 3.439 -2.807 1.00 97.69 93 VAL A CA 1
ATOM 649 C C . VAL A 1 93 ? -9.104 3.931 -4.013 1.00 97.69 93 VAL A C 1
ATOM 651 O O . VAL A 1 93 ? -9.294 3.197 -4.981 1.00 97.69 93 VAL A O 1
ATOM 654 N N . GLU A 1 94 ? -9.523 5.187 -3.959 1.00 96.81 94 GLU A N 1
ATOM 655 C CA . GLU A 1 94 ? -10.131 5.922 -5.061 1.00 96.81 94 GLU A CA 1
ATOM 656 C C . GLU A 1 94 ? -9.436 7.280 -5.122 1.00 96.81 94 GLU A C 1
ATOM 658 O O . GLU A 1 94 ? -9.859 8.229 -4.466 1.00 96.81 94 GLU A O 1
ATOM 663 N N . LEU A 1 95 ? -8.326 7.374 -5.864 1.00 94.38 95 LEU A N 1
ATOM 664 C CA . LEU A 1 95 ? -7.485 8.570 -5.845 1.00 94.38 95 LEU A CA 1
ATOM 665 C C . LEU A 1 95 ? -8.295 9.875 -6.022 1.00 94.38 95 LEU A C 1
ATOM 667 O O . LEU A 1 95 ? -9.118 9.978 -6.937 1.00 94.38 95 LEU A O 1
ATOM 671 N N . PRO A 1 96 ? -8.015 10.908 -5.205 1.00 95.50 96 PRO A N 1
ATOM 672 C CA . PRO A 1 96 ? -6.889 11.015 -4.276 1.00 95.50 96 PRO A CA 1
ATOM 673 C C . PRO A 1 96 ? -7.170 10.433 -2.883 1.00 95.50 96 PRO A C 1
ATOM 675 O O . PRO A 1 96 ? -6.401 10.704 -1.977 1.00 95.50 96 PRO A O 1
ATOM 678 N N . ASP A 1 97 ? -8.242 9.677 -2.678 1.00 96.88 97 ASP A N 1
ATOM 679 C CA . ASP A 1 97 ? -8.701 9.265 -1.357 1.00 96.88 97 ASP A CA 1
ATOM 680 C C . ASP A 1 97 ? -8.393 7.786 -1.057 1.00 96.88 97 ASP A C 1
ATOM 682 O O . ASP A 1 97 ? -8.390 6.921 -1.936 1.00 96.88 97 ASP A O 1
ATOM 686 N N . VAL A 1 98 ? -8.163 7.484 0.222 1.00 97.44 98 VAL A N 1
ATOM 687 C CA . VAL A 1 98 ? -8.219 6.125 0.776 1.00 97.44 98 VAL A CA 1
ATOM 688 C C . VAL A 1 98 ? -9.275 6.067 1.873 1.00 97.44 98 VAL A C 1
ATOM 690 O O . VAL A 1 98 ? -9.266 6.898 2.782 1.00 97.44 98 VAL A O 1
ATOM 693 N N . THR A 1 99 ? -10.168 5.082 1.815 1.00 98.19 99 THR A N 1
ATOM 694 C CA . THR A 1 99 ? -11.233 4.861 2.798 1.00 98.19 99 THR A CA 1
ATOM 695 C C . THR A 1 99 ? -11.041 3.522 3.504 1.00 98.19 99 THR A C 1
ATOM 697 O O . THR A 1 99 ? -10.975 2.474 2.871 1.00 98.19 99 THR A O 1
ATOM 700 N N . TYR A 1 100 ? -10.978 3.542 4.833 1.00 96.69 100 TYR A N 1
ATOM 701 C CA . TYR A 1 100 ? -10.865 2.343 5.667 1.00 96.69 100 TYR A CA 1
ATOM 702 C C . TYR A 1 100 ? -12.246 1.793 6.053 1.00 96.69 100 TYR A C 1
ATOM 704 O O . TYR A 1 100 ? -13.257 2.493 5.981 1.00 96.69 100 TYR A O 1
ATOM 712 N N . GLU A 1 101 ? -12.303 0.545 6.527 1.00 96.56 101 GLU A N 1
ATOM 713 C CA . GLU A 1 101 ? -13.562 -0.107 6.937 1.00 96.56 101 GLU A CA 1
ATOM 714 C C . GLU A 1 101 ? -14.322 0.610 8.068 1.00 96.56 101 GLU A C 1
ATOM 716 O O . GLU A 1 101 ? -15.535 0.443 8.215 1.00 96.56 101 GLU A O 1
ATOM 721 N N . ASP A 1 102 ? -13.637 1.425 8.872 1.00 95.75 102 ASP A N 1
ATOM 722 C CA . ASP A 1 102 ? -14.265 2.250 9.907 1.00 95.75 102 ASP A CA 1
ATOM 723 C C . ASP A 1 102 ? -14.961 3.511 9.344 1.00 95.75 102 ASP A C 1
ATOM 725 O O . ASP A 1 102 ? -15.626 4.238 10.088 1.00 95.75 102 ASP A O 1
ATOM 729 N N . GLY A 1 103 ? -14.842 3.749 8.032 1.00 96.75 103 GLY A N 1
ATOM 730 C CA . GLY A 1 103 ? -15.365 4.904 7.307 1.00 96.75 103 GLY A CA 1
ATOM 731 C C . GLY A 1 103 ? -14.441 6.126 7.319 1.00 96.75 103 GLY A C 1
ATOM 732 O O . GLY A 1 103 ? -14.806 7.162 6.758 1.00 96.75 103 GLY A O 1
ATOM 733 N N . SER A 1 104 ? -13.267 6.042 7.951 1.00 96.38 104 SER A N 1
ATOM 734 C CA . SER A 1 104 ? -12.263 7.105 7.920 1.00 96.38 104 SER A CA 1
ATOM 735 C C . SER A 1 104 ? -11.699 7.241 6.508 1.00 96.38 104 SER A C 1
ATOM 737 O O . SER A 1 104 ? -11.378 6.243 5.868 1.00 96.38 104 SER A O 1
ATOM 739 N N . THR A 1 105 ? -11.592 8.477 6.020 1.00 97.62 105 THR A N 1
ATOM 740 C CA . THR A 1 105 ? -11.057 8.789 4.687 1.00 97.62 105 THR A CA 1
ATOM 741 C C . THR A 1 105 ? -9.891 9.759 4.806 1.00 97.62 105 THR A C 1
ATOM 743 O O . THR A 1 105 ? -9.953 10.695 5.610 1.00 97.62 105 THR A O 1
ATOM 746 N N . TYR A 1 106 ? -8.843 9.530 4.019 1.00 96.75 106 TYR A N 1
ATOM 747 C CA . TYR A 1 106 ? -7.626 10.335 4.007 1.00 96.75 106 TYR A CA 1
ATOM 748 C C . TYR A 1 106 ? -7.205 10.651 2.573 1.00 96.75 106 TYR A C 1
ATOM 750 O O . TYR A 1 106 ? -7.241 9.770 1.718 1.00 96.75 106 TYR A O 1
ATOM 758 N N . ASP A 1 107 ? -6.735 11.878 2.344 1.00 96.81 107 ASP A N 1
ATOM 759 C CA . ASP A 1 107 ? -6.050 12.232 1.101 1.00 96.81 107 ASP A CA 1
ATOM 760 C C . ASP A 1 107 ? -4.706 11.490 1.020 1.00 96.81 107 ASP A C 1
ATOM 762 O O . ASP A 1 107 ? -3.924 11.477 1.981 1.00 96.81 107 ASP A O 1
ATOM 766 N N . ILE A 1 108 ? -4.410 10.938 -0.150 1.00 95.81 108 ILE A N 1
ATOM 767 C CA . ILE A 1 108 ? -3.146 10.314 -0.511 1.00 95.81 108 ILE A CA 1
ATOM 768 C C . ILE A 1 108 ? -2.549 10.957 -1.762 1.00 95.81 108 ILE A C 1
ATOM 770 O O . ILE A 1 108 ? -3.238 11.375 -2.694 1.00 95.81 108 ILE A O 1
ATOM 774 N N . THR A 1 109 ? -1.222 11.011 -1.798 1.00 93.81 109 THR A N 1
ATOM 775 C CA . THR A 1 109 ? -0.450 11.447 -2.960 1.00 93.81 109 THR A CA 1
ATOM 776 C C . THR A 1 109 ? 0.458 10.333 -3.445 1.00 93.81 109 THR A C 1
ATOM 778 O O . THR A 1 109 ? 1.077 9.634 -2.644 1.00 93.81 109 THR A O 1
ATOM 781 N N . ALA A 1 110 ? 0.547 10.194 -4.767 1.00 93.19 110 ALA A N 1
ATOM 782 C CA . ALA A 1 110 ? 1.484 9.296 -5.423 1.00 93.19 110 ALA A CA 1
ATOM 783 C C . ALA A 1 110 ? 2.833 9.995 -5.641 1.00 93.19 110 ALA A C 1
ATOM 785 O O . ALA A 1 110 ? 2.891 11.155 -6.062 1.00 93.19 110 ALA A O 1
ATOM 786 N N . HIS A 1 111 ? 3.911 9.263 -5.399 1.00 90.94 111 HIS A N 1
ATOM 787 C CA . HIS A 1 111 ? 5.285 9.664 -5.650 1.00 90.94 111 HIS A CA 1
ATOM 788 C C . HIS A 1 111 ? 5.996 8.560 -6.430 1.00 90.94 111 HIS A C 1
ATOM 790 O O . HIS A 1 111 ? 5.751 7.373 -6.202 1.00 90.94 111 HIS A O 1
ATOM 796 N N . ASP A 1 112 ? 6.898 8.945 -7.332 1.00 89.38 112 ASP A N 1
ATOM 797 C CA . ASP A 1 112 ? 7.797 7.980 -7.962 1.00 89.38 112 ASP A CA 1
ATOM 798 C C . ASP A 1 112 ? 8.634 7.310 -6.870 1.00 89.38 112 ASP A C 1
ATOM 800 O O . ASP A 1 112 ? 9.264 7.988 -6.048 1.00 89.38 112 ASP A O 1
ATOM 804 N N . SER A 1 113 ? 8.636 5.979 -6.848 1.00 87.25 113 SER A N 1
ATOM 805 C CA . SER A 1 113 ? 9.463 5.258 -5.892 1.00 87.25 113 SER A CA 1
ATOM 806 C C . SER A 1 113 ? 10.935 5.386 -6.294 1.00 87.25 113 SER A C 1
ATOM 808 O O . SER A 1 113 ? 11.262 5.205 -7.469 1.00 87.25 113 SER A O 1
AT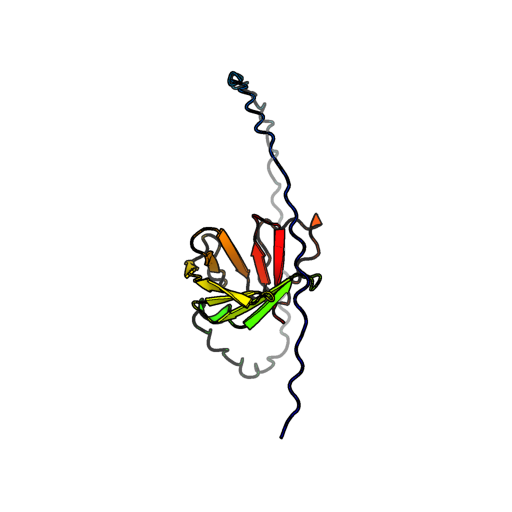OM 810 N N . PRO A 1 114 ? 11.876 5.616 -5.359 1.00 85.38 114 PRO A N 1
ATOM 811 C CA . PRO A 1 114 ? 13.305 5.527 -5.675 1.00 85.38 114 PRO A CA 1
ATOM 812 C C . PRO A 1 114 ? 13.722 4.117 -6.132 1.00 85.38 114 PRO A C 1
ATOM 814 O O . PRO A 1 114 ? 14.795 3.956 -6.714 1.00 85.38 114 PRO A O 1
ATOM 817 N N . TRP A 1 115 ? 12.870 3.121 -5.877 1.00 83.88 115 TRP A N 1
ATOM 818 C CA . TRP A 1 115 ? 13.007 1.726 -6.295 1.00 83.88 115 TRP A CA 1
ATOM 819 C C . TRP A 1 115 ? 12.313 1.435 -7.633 1.00 83.88 115 TRP A C 1
ATOM 821 O O . TRP A 1 115 ? 12.331 0.300 -8.109 1.00 83.88 115 TRP A O 1
ATOM 831 N N . ASP A 1 116 ? 11.700 2.441 -8.268 1.00 84.75 116 ASP A N 1
ATOM 832 C CA . ASP A 1 116 ? 11.115 2.273 -9.592 1.00 84.75 116 ASP A CA 1
ATOM 833 C C . ASP A 1 116 ? 12.217 2.190 -10.651 1.00 84.75 116 ASP A C 1
ATOM 835 O O . ASP A 1 116 ? 12.683 3.176 -11.224 1.00 84.75 116 ASP A O 1
ATOM 839 N N . HIS A 1 117 ? 12.648 0.966 -10.932 1.00 84.25 117 HIS A N 1
ATOM 840 C CA . HIS A 1 117 ? 13.564 0.650 -12.024 1.00 84.25 117 HIS A CA 1
ATOM 841 C C . HIS A 1 117 ? 12.843 0.550 -13.384 1.00 84.25 117 HIS A C 1
ATOM 843 O O . HIS A 1 117 ? 13.284 -0.185 -14.266 1.00 84.25 117 HIS A O 1
ATOM 849 N N . GLY A 1 118 ? 11.743 1.294 -13.557 1.00 85.25 118 GLY A N 1
ATOM 850 C CA . GLY A 1 118 ? 10.844 1.202 -14.710 1.00 85.25 118 GLY A CA 1
ATOM 851 C C . GLY A 1 118 ? 9.872 0.024 -14.624 1.00 85.25 118 GLY A C 1
ATOM 852 O O . GLY A 1 118 ? 9.393 -0.444 -15.655 1.00 85.25 118 GLY A O 1
ATOM 853 N N . ASN A 1 119 ? 9.608 -0.459 -13.408 1.00 85.81 119 ASN A N 1
ATOM 854 C CA . ASN A 1 119 ? 8.741 -1.607 -13.142 1.00 85.81 119 ASN A CA 1
ATOM 855 C C . ASN A 1 119 ? 7.329 -1.182 -12.706 1.00 85.81 119 ASN A C 1
ATOM 857 O O . ASN A 1 119 ? 6.499 -2.046 -12.442 1.00 85.81 119 ASN A O 1
ATOM 861 N N . GLY A 1 120 ? 7.049 0.124 -12.628 1.00 88.19 120 GLY A N 1
ATOM 862 C CA . GLY A 1 120 ? 5.741 0.643 -12.229 1.00 88.19 120 GLY A CA 1
ATOM 863 C C . GLY A 1 120 ? 5.530 0.615 -10.717 1.00 88.19 120 GLY A C 1
ATOM 864 O O . GLY A 1 120 ? 4.417 0.376 -10.257 1.00 88.19 120 GLY A O 1
ATOM 865 N N . VAL A 1 121 ? 6.603 0.819 -9.947 1.00 92.69 121 VAL A N 1
ATOM 866 C CA . VAL A 1 121 ? 6.565 0.868 -8.479 1.00 92.69 121 VAL A CA 1
ATOM 867 C C . VAL A 1 121 ? 6.321 2.310 -8.029 1.00 92.69 121 VAL A C 1
ATOM 869 O O . VAL A 1 121 ? 7.046 3.219 -8.426 1.00 92.69 121 VAL A O 1
ATOM 872 N N . TYR A 1 122 ? 5.340 2.533 -7.155 1.00 94.25 122 TYR A N 1
ATOM 873 C CA . TYR A 1 122 ? 4.964 3.879 -6.697 1.00 94.25 122 TYR A CA 1
ATOM 874 C C . TYR A 1 122 ? 4.842 3.938 -5.180 1.00 94.25 122 TYR A C 1
ATOM 876 O O . TYR A 1 122 ? 4.377 2.991 -4.556 1.00 94.25 122 TYR A O 1
ATOM 884 N N . GLU A 1 123 ? 5.244 5.049 -4.572 1.00 94.06 123 GLU A N 1
ATOM 885 C CA . GLU A 1 123 ? 5.035 5.297 -3.145 1.00 94.06 123 GLU A CA 1
ATOM 886 C C . GLU A 1 123 ? 3.783 6.153 -2.945 1.00 94.06 123 GLU A C 1
ATOM 888 O O . GLU A 1 123 ? 3.637 7.211 -3.556 1.00 94.06 123 GLU A O 1
ATOM 893 N N . TYR A 1 124 ? 2.884 5.705 -2.073 1.00 95.50 124 TYR A N 1
ATOM 894 C CA . TYR A 1 124 ? 1.669 6.427 -1.714 1.00 95.50 124 TYR A CA 1
ATOM 895 C C . TYR A 1 124 ? 1.758 6.895 -0.268 1.00 95.50 124 TYR A C 1
ATOM 897 O O . TYR A 1 124 ? 2.030 6.105 0.643 1.00 95.50 124 TYR A O 1
ATOM 905 N N . ALA A 1 125 ? 1.507 8.183 -0.044 1.00 94.75 125 ALA A N 1
ATOM 906 C CA . ALA A 1 125 ? 1.605 8.797 1.273 1.00 94.75 125 ALA A CA 1
ATOM 907 C C . ALA A 1 125 ? 0.363 9.614 1.628 1.00 94.75 125 ALA A C 1
ATOM 909 O O . ALA A 1 125 ? -0.144 10.370 0.806 1.00 94.75 125 ALA A O 1
ATOM 910 N N . MET A 1 126 ? -0.085 9.481 2.876 1.00 94.31 126 MET A N 1
ATOM 911 C CA . MET A 1 126 ? -0.980 10.427 3.541 1.00 94.31 126 MET A CA 1
ATOM 912 C C . MET A 1 126 ? -0.147 11.552 4.176 1.00 94.31 126 MET A C 1
ATOM 914 O O . MET A 1 126 ? 1.057 11.396 4.383 1.00 94.31 126 MET A O 1
ATOM 918 N N . ILE A 1 127 ? -0.793 12.663 4.553 1.00 88.06 127 ILE A N 1
ATOM 919 C CA . ILE A 1 127 ? -0.142 13.870 5.113 1.00 88.06 127 ILE A CA 1
ATOM 920 C C . ILE A 1 127 ? 0.873 13.565 6.234 1.00 88.06 127 ILE A C 1
ATOM 922 O O . ILE A 1 127 ? 1.907 14.228 6.301 1.00 88.06 127 ILE A O 1
ATOM 926 N N . ASP A 1 128 ? 0.613 12.559 7.073 1.00 87.31 128 ASP A N 1
ATOM 927 C CA . ASP A 1 128 ? 1.444 12.241 8.244 1.00 87.31 128 ASP A CA 1
ATOM 928 C C . ASP A 1 128 ? 1.942 10.783 8.298 1.00 87.31 128 ASP A C 1
ATOM 930 O O . ASP A 1 128 ? 2.624 10.402 9.252 1.00 87.31 128 ASP A O 1
ATOM 934 N N . ALA A 1 129 ? 1.612 9.945 7.311 1.00 90.38 129 ALA A N 1
ATOM 935 C CA . ALA A 1 129 ? 1.995 8.532 7.305 1.00 90.38 129 ALA A CA 1
ATOM 936 C C . ALA A 1 129 ? 2.028 7.967 5.879 1.00 90.38 129 ALA A C 1
ATOM 938 O O . ALA A 1 129 ? 1.115 8.249 5.102 1.00 90.38 129 ALA A O 1
ATOM 939 N N . PRO A 1 130 ? 3.019 7.137 5.510 1.00 92.75 130 PRO A N 1
ATOM 940 C CA . PRO A 1 130 ? 2.942 6.429 4.242 1.00 92.75 130 PRO A CA 1
ATOM 941 C C . PRO A 1 130 ? 1.774 5.443 4.281 1.00 92.75 130 PRO A C 1
ATOM 943 O O . PRO A 1 130 ? 1.588 4.736 5.275 1.00 92.75 130 PRO A O 1
ATOM 946 N N . LEU A 1 131 ? 1.018 5.368 3.187 1.00 95.19 131 LEU A N 1
ATOM 947 C CA . LEU A 1 131 ? 0.128 4.238 2.945 1.00 95.19 131 LEU A CA 1
ATOM 948 C C . LEU A 1 131 ? 0.983 2.996 2.662 1.00 95.19 131 LEU A C 1
ATOM 950 O O . LEU A 1 131 ? 0.791 1.961 3.295 1.00 95.19 131 LEU A O 1
ATOM 954 N N . GLY A 1 132 ? 1.982 3.145 1.788 1.00 95.38 132 GLY A N 1
ATOM 955 C CA . GLY A 1 132 ? 2.964 2.120 1.453 1.00 95.38 132 GLY A CA 1
ATOM 956 C C . GLY A 1 132 ? 3.501 2.276 0.032 1.00 95.38 132 GLY A C 1
ATOM 957 O O . GLY A 1 132 ? 3.172 3.226 -0.678 1.00 95.38 132 GLY A O 1
ATOM 958 N N . THR A 1 133 ? 4.320 1.318 -0.383 1.00 95.56 133 THR A N 1
ATOM 959 C CA . THR A 1 133 ? 4.819 1.204 -1.752 1.00 95.56 133 THR A CA 1
ATOM 960 C C . THR A 1 133 ? 3.981 0.181 -2.509 1.00 95.56 133 THR A C 1
ATOM 962 O O . THR A 1 133 ? 3.870 -0.964 -2.074 1.00 95.56 133 THR A O 1
ATOM 965 N N . TYR A 1 134 ? 3.401 0.592 -3.629 1.00 95.88 134 TYR A N 1
ATOM 966 C CA . TYR A 1 134 ? 2.709 -0.265 -4.582 1.00 95.88 134 TYR A CA 1
ATOM 967 C C . TYR A 1 134 ? 3.709 -1.047 -5.432 1.00 95.88 134 TYR A C 1
ATOM 969 O O . TYR A 1 134 ? 4.629 -0.462 -6.009 1.00 95.88 134 TYR A O 1
ATOM 977 N N . TYR A 1 135 ? 3.478 -2.350 -5.543 1.00 95.44 135 TYR A N 1
ATOM 978 C CA . TYR A 1 135 ? 4.198 -3.272 -6.406 1.00 95.44 135 TYR A CA 1
ATOM 979 C C . TYR A 1 135 ? 3.184 -4.005 -7.286 1.00 95.44 135 TYR A C 1
ATOM 981 O O . TYR A 1 135 ? 2.330 -4.718 -6.747 1.00 95.44 135 TYR A O 1
ATOM 989 N N . PRO A 1 136 ? 3.269 -3.875 -8.619 1.00 95.50 136 PRO 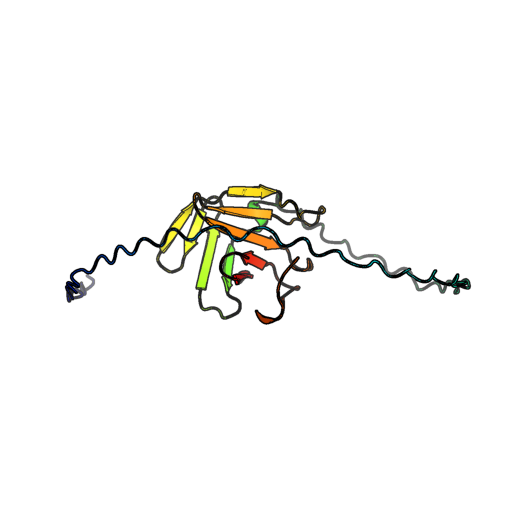A N 1
ATOM 990 C CA . PRO A 1 136 ? 2.396 -4.630 -9.502 1.00 95.50 136 PRO A CA 1
ATOM 991 C C . PRO A 1 136 ? 2.730 -6.124 -9.445 1.00 95.50 136 PRO A C 1
ATOM 993 O O . PRO A 1 136 ? 3.845 -6.516 -9.072 1.00 95.50 136 PRO A O 1
ATOM 996 N N . ALA A 1 137 ? 1.775 -6.964 -9.834 1.00 95.88 137 ALA A N 1
ATOM 997 C CA . ALA A 1 137 ? 1.986 -8.401 -9.980 1.00 95.88 137 ALA A CA 1
ATOM 998 C C . ALA A 1 137 ? 3.263 -8.720 -10.792 1.00 95.88 137 ALA A C 1
ATOM 1000 O O . ALA A 1 137 ? 3.586 -8.081 -11.795 1.00 95.88 137 ALA A O 1
ATOM 1001 N N . GLY A 1 138 ? 4.020 -9.717 -10.337 1.00 94.94 138 GLY A N 1
ATOM 1002 C CA . GLY A 1 138 ? 5.283 -10.170 -10.923 1.00 94.94 138 GLY A CA 1
ATOM 1003 C C . GLY A 1 138 ? 6.530 -9.405 -10.465 1.00 94.94 138 GLY A C 1
ATOM 1004 O O . GLY A 1 138 ? 7.644 -9.860 -10.737 1.00 94.94 138 GLY A O 1
ATOM 1005 N N . VAL A 1 139 ? 6.389 -8.280 -9.754 1.00 94.00 139 VAL A N 1
ATOM 1006 C CA . VAL A 1 139 ? 7.533 -7.518 -9.224 1.00 94.00 139 VAL A CA 1
ATOM 1007 C C . VAL A 1 139 ? 7.842 -7.963 -7.789 1.00 94.00 139 VAL A C 1
ATOM 1009 O O . VAL A 1 139 ? 6.962 -7.879 -6.937 1.00 94.00 139 VAL A O 1
ATOM 1012 N N . PRO A 1 140 ? 9.054 -8.447 -7.471 1.00 92.06 140 PRO A N 1
ATOM 1013 C CA . PRO A 1 140 ? 9.390 -8.864 -6.111 1.00 92.06 140 PRO A CA 1
ATOM 1014 C C . PRO A 1 140 ? 9.456 -7.667 -5.155 1.00 92.06 140 PRO A C 1
ATOM 1016 O O . PRO A 1 140 ? 9.927 -6.593 -5.532 1.00 92.06 140 PRO A O 1
ATOM 1019 N N . LEU A 1 141 ? 9.035 -7.864 -3.903 1.00 91.38 141 LEU A N 1
ATOM 1020 C CA . LEU A 1 141 ? 9.192 -6.846 -2.865 1.00 91.38 141 LEU A CA 1
ATOM 1021 C C . LEU A 1 141 ? 10.671 -6.684 -2.478 1.00 91.38 141 LEU A C 1
ATOM 1023 O O . LEU A 1 141 ? 11.317 -7.627 -2.013 1.00 91.38 141 LEU A O 1
ATOM 1027 N N . GLU A 1 142 ? 11.216 -5.475 -2.603 1.00 82.94 142 GLU A N 1
ATOM 1028 C CA . GLU A 1 142 ? 12.578 -5.201 -2.142 1.00 82.94 142 GLU A CA 1
ATOM 1029 C C . GLU A 1 142 ? 12.625 -5.007 -0.621 1.00 82.94 142 GLU A C 1
ATOM 1031 O O . GLU A 1 142 ? 11.868 -4.229 -0.039 1.00 82.94 142 GLU A O 1
ATOM 1036 N N . GLY A 1 143 ? 13.537 -5.721 0.045 1.00 78.31 143 GLY A N 1
ATOM 1037 C CA . GLY A 1 143 ? 13.724 -5.614 1.495 1.00 78.31 143 GLY A CA 1
ATOM 1038 C C . GLY A 1 143 ? 12.579 -6.193 2.334 1.00 78.31 143 GLY A C 1
ATOM 1039 O O . GLY A 1 143 ? 12.531 -5.936 3.538 1.00 78.31 143 GLY A O 1
ATOM 1040 N N . TYR A 1 144 ? 11.672 -6.961 1.725 1.00 83.19 144 TYR A N 1
ATOM 1041 C CA . TYR A 1 144 ? 10.645 -7.697 2.453 1.00 83.19 144 TYR A CA 1
ATOM 1042 C C . TYR A 1 144 ? 11.261 -8.863 3.230 1.00 83.19 144 TYR A C 1
ATOM 1044 O O . TYR A 1 144 ? 12.060 -9.639 2.705 1.00 83.19 144 TYR A O 1
ATOM 1052 N N . ASP A 1 145 ? 10.898 -8.947 4.505 1.00 80.50 145 ASP A N 1
ATOM 1053 C CA . ASP A 1 145 ? 11.321 -9.998 5.422 1.00 80.50 145 ASP A CA 1
ATOM 1054 C C . ASP A 1 145 ? 10.305 -11.145 5.346 1.00 80.50 145 ASP A C 1
ATOM 1056 O O . ASP A 1 145 ? 9.151 -10.992 5.753 1.00 80.50 145 ASP A O 1
ATOM 1060 N N . ASP A 1 146 ? 10.742 -12.299 4.845 1.00 77.75 146 ASP A N 1
ATOM 1061 C CA . ASP A 1 146 ? 9.924 -13.505 4.683 1.00 77.75 146 ASP A CA 1
ATOM 1062 C C . ASP A 1 146 ? 9.397 -14.069 6.015 1.00 77.75 146 ASP A C 1
ATOM 1064 O O . ASP A 1 146 ? 8.450 -14.859 6.039 1.00 77.75 146 ASP A O 1
ATOM 1068 N N . SER A 1 147 ? 9.926 -13.612 7.155 1.00 76.75 147 SER A N 1
ATOM 1069 C CA . SER A 1 147 ? 9.343 -13.904 8.467 1.00 76.75 147 SER A CA 1
ATOM 1070 C C . SER A 1 147 ? 7.949 -13.294 8.671 1.00 76.75 147 SER A C 1
ATOM 1072 O O . SER A 1 147 ? 7.251 -13.677 9.616 1.00 76.75 147 SER A O 1
ATOM 1074 N N . LYS A 1 148 ? 7.527 -12.363 7.803 1.00 72.88 148 LYS A N 1
ATOM 1075 C CA . LYS A 1 148 ? 6.198 -11.734 7.810 1.00 72.88 148 LYS A CA 1
ATOM 1076 C C . LYS A 1 148 ? 5.163 -12.463 6.959 1.00 72.88 148 LYS A C 1
ATOM 1078 O O . LYS A 1 148 ? 3.983 -12.147 7.069 1.00 72.88 148 LYS A O 1
ATOM 1083 N N . GLY A 1 149 ? 5.577 -13.461 6.187 1.00 79.81 149 GLY A N 1
ATOM 1084 C CA . GLY A 1 149 ? 4.707 -14.196 5.279 1.00 79.81 149 GLY A CA 1
ATOM 1085 C C . GLY A 1 149 ? 5.406 -14.498 3.962 1.00 79.81 149 GLY A C 1
ATOM 1086 O O . GLY A 1 149 ? 6.521 -14.050 3.710 1.00 79.81 149 GLY A O 1
ATOM 1087 N N . ALA A 1 150 ? 4.749 -15.288 3.119 1.00 87.31 150 ALA A N 1
ATOM 1088 C CA . ALA A 1 150 ? 5.172 -15.410 1.732 1.00 87.31 150 ALA A CA 1
ATOM 1089 C C . ALA A 1 150 ? 4.716 -14.159 0.971 1.00 87.31 150 ALA A C 1
ATOM 1091 O O . ALA A 1 150 ? 3.571 -13.743 1.131 1.00 87.31 150 ALA A O 1
ATOM 1092 N N . ASP A 1 151 ? 5.595 -13.595 0.144 1.00 91.44 151 ASP A N 1
ATOM 1093 C CA . ASP A 1 151 ? 5.233 -12.551 -0.816 1.00 91.44 151 ASP A CA 1
ATOM 1094 C C . ASP A 1 151 ? 4.263 -13.145 -1.862 1.00 91.44 151 ASP A C 1
ATOM 1096 O O . ASP A 1 151 ? 4.665 -14.067 -2.586 1.00 91.44 151 ASP A O 1
ATOM 1100 N N . PRO A 1 152 ? 3.000 -12.679 -1.951 1.00 92.50 152 PRO A N 1
ATOM 1101 C CA . PRO A 1 152 ? 2.056 -13.103 -2.978 1.00 92.50 152 PRO A CA 1
ATOM 1102 C C . PRO A 1 152 ? 2.412 -12.420 -4.304 1.00 92.50 152 PRO A C 1
ATOM 1104 O O . PRO A 1 152 ? 1.721 -11.523 -4.778 1.00 92.50 152 PRO A O 1
ATOM 1107 N N . ILE A 1 153 ? 3.538 -12.832 -4.893 1.00 94.62 153 ILE A N 1
ATOM 1108 C CA . ILE A 1 153 ? 4.152 -12.145 -6.035 1.00 94.62 153 ILE A CA 1
ATOM 1109 C C . ILE A 1 153 ? 3.259 -12.079 -7.274 1.00 94.62 153 ILE A C 1
ATOM 1111 O O . ILE A 1 153 ? 3.429 -11.187 -8.096 1.00 94.62 153 ILE A O 1
ATOM 1115 N N . ASP A 1 154 ? 2.300 -12.989 -7.400 1.00 95.81 154 ASP A N 1
ATOM 1116 C CA . ASP A 1 154 ? 1.368 -13.051 -8.526 1.00 95.81 154 ASP A CA 1
ATOM 1117 C C . ASP A 1 154 ? 0.215 -12.031 -8.421 1.00 95.81 154 ASP A C 1
ATOM 1119 O O . ASP A 1 154 ? -0.638 -11.980 -9.305 1.00 95.81 154 ASP A O 1
ATOM 1123 N N . GLU A 1 155 ? 0.181 -11.217 -7.363 1.00 96.12 155 GLU A N 1
ATOM 1124 C CA . GLU A 1 155 ? -0.882 -10.251 -7.080 1.00 96.12 155 GLU A CA 1
ATOM 1125 C C . GLU A 1 155 ? -0.321 -8.823 -6.975 1.00 96.12 155 GLU A C 1
ATOM 1127 O O . GLU A 1 155 ? 0.859 -8.609 -6.677 1.00 96.12 155 GLU A O 1
ATOM 1132 N N . ASP A 1 156 ? -1.163 -7.816 -7.211 1.00 96.88 156 ASP A N 1
ATOM 1133 C CA . ASP A 1 156 ? -0.796 -6.438 -6.889 1.00 96.88 156 ASP A CA 1
ATOM 1134 C C . ASP A 1 156 ? -0.728 -6.286 -5.366 1.00 96.88 156 ASP A C 1
ATOM 1136 O O . ASP A 1 156 ? -1.598 -6.776 -4.636 1.00 96.88 156 ASP A O 1
ATOM 1140 N N . ARG A 1 157 ? 0.306 -5.599 -4.876 1.00 96.75 157 ARG A N 1
ATOM 1141 C CA . ARG A 1 157 ? 0.590 -5.460 -3.442 1.00 96.75 157 ARG A CA 1
ATOM 1142 C C . ARG A 1 157 ? 0.862 -4.013 -3.061 1.00 96.75 157 ARG A C 1
ATOM 1144 O O . ARG A 1 157 ? 1.490 -3.275 -3.813 1.00 96.75 157 ARG A O 1
ATOM 1151 N N . ILE A 1 158 ? 0.485 -3.637 -1.845 1.00 96.31 158 ILE A N 1
ATOM 1152 C CA . ILE A 1 158 ? 0.967 -2.433 -1.165 1.00 96.31 158 ILE A CA 1
ATOM 1153 C C . ILE A 1 158 ? 1.733 -2.882 0.078 1.00 96.31 158 ILE A C 1
ATOM 1155 O O . ILE A 1 158 ? 1.164 -3.490 0.984 1.00 96.31 158 ILE A O 1
ATOM 1159 N N . TRP A 1 159 ? 3.027 -2.570 0.131 1.00 95.44 159 TRP A N 1
ATOM 1160 C CA . TRP A 1 159 ? 3.885 -2.876 1.273 1.00 95.44 159 TRP A CA 1
ATOM 1161 C C . TRP A 1 159 ? 4.190 -1.626 2.091 1.00 95.44 159 TRP A C 1
ATOM 1163 O O . TRP A 1 159 ? 4.761 -0.658 1.586 1.00 95.44 159 TRP A O 1
ATOM 1173 N N . ASN A 1 160 ? 3.871 -1.664 3.381 1.00 94.06 160 ASN A N 1
ATOM 1174 C CA . ASN A 1 160 ? 4.220 -0.617 4.327 1.00 94.06 160 ASN A CA 1
ATOM 1175 C C . ASN A 1 160 ? 5.265 -1.128 5.322 1.00 94.06 160 ASN A C 1
ATOM 1177 O O . ASN A 1 160 ? 4.967 -1.826 6.291 1.00 94.06 160 ASN A O 1
ATOM 1181 N N . SER A 1 161 ? 6.516 -0.729 5.110 1.00 90.81 161 SER A N 1
ATOM 1182 C CA . SER A 1 161 ? 7.637 -1.149 5.953 1.00 90.81 161 SER A CA 1
ATOM 1183 C C . SER A 1 161 ? 7.597 -0.583 7.379 1.00 90.81 161 SER A C 1
ATOM 1185 O O . SER A 1 161 ? 8.279 -1.117 8.253 1.00 90.81 161 SER A O 1
ATOM 1187 N N . GLN A 1 162 ? 6.813 0.472 7.648 1.00 90.56 162 GLN A N 1
ATOM 1188 C CA . GLN A 1 162 ? 6.756 1.090 8.978 1.00 90.56 162 GLN A CA 1
ATOM 1189 C C . GLN A 1 162 ? 5.933 0.264 9.968 1.00 90.56 162 GLN A C 1
ATOM 1191 O O . GLN A 1 162 ? 6.316 0.138 11.131 1.00 90.56 162 GLN A O 1
ATOM 1196 N N . ASN A 1 163 ? 4.805 -0.292 9.522 1.00 91.25 163 ASN A N 1
ATOM 1197 C CA . ASN A 1 163 ? 3.910 -1.103 10.355 1.00 91.25 163 ASN A CA 1
ATOM 1198 C C . ASN A 1 163 ? 3.928 -2.597 9.988 1.00 91.25 163 ASN A C 1
ATOM 1200 O O . ASN A 1 163 ? 3.411 -3.410 10.751 1.00 91.25 163 ASN A O 1
ATOM 1204 N N . GLY A 1 164 ? 4.569 -2.964 8.878 1.00 91.00 164 GLY A N 1
ATOM 1205 C CA . GLY A 1 164 ? 4.644 -4.336 8.396 1.00 91.00 164 GLY A CA 1
ATOM 1206 C C . GLY A 1 164 ? 3.360 -4.832 7.729 1.00 91.00 164 GLY A C 1
ATOM 1207 O O . GLY A 1 164 ? 3.175 -6.044 7.655 1.00 91.00 164 GLY A O 1
ATOM 1208 N N . LEU A 1 165 ? 2.483 -3.926 7.288 1.00 92.94 165 LEU A N 1
ATOM 1209 C CA . LEU A 1 165 ? 1.276 -4.251 6.529 1.00 92.94 165 LEU A CA 1
ATOM 1210 C C . LEU A 1 165 ? 1.655 -4.633 5.097 1.00 92.94 165 LEU A C 1
ATOM 1212 O O . LEU A 1 165 ? 2.254 -3.828 4.380 1.00 92.94 165 LEU A O 1
ATOM 1216 N N . LEU A 1 166 ? 1.254 -5.832 4.679 1.00 95.50 166 LEU A N 1
ATOM 1217 C CA . LEU A 1 166 ? 1.264 -6.255 3.283 1.00 95.50 166 LEU A CA 1
ATOM 1218 C C . LEU A 1 166 ? -0.184 -6.397 2.823 1.00 95.50 166 LEU A C 1
ATOM 1220 O O . LEU A 1 166 ? -0.845 -7.371 3.168 1.00 95.50 166 LEU A O 1
ATOM 1224 N N . ALA A 1 167 ? -0.677 -5.413 2.079 1.00 96.62 167 ALA A N 1
ATOM 1225 C CA . ALA A 1 167 ? -2.020 -5.453 1.529 1.00 96.62 167 ALA A CA 1
ATOM 1226 C C . ALA A 1 167 ? -1.999 -5.990 0.097 1.00 96.62 167 ALA A C 1
ATOM 1228 O O . ALA A 1 167 ? -1.126 -5.631 -0.690 1.00 96.62 167 ALA A O 1
ATOM 1229 N N . VAL A 1 168 ? -2.972 -6.826 -0.233 1.00 97.38 168 VAL A N 1
ATOM 1230 C CA . VAL A 1 168 ? -3.142 -7.482 -1.525 1.00 97.38 168 VAL A CA 1
ATOM 1231 C C . VAL A 1 168 ? -4.488 -7.073 -2.110 1.00 97.38 168 VAL A C 1
ATOM 1233 O O . VAL A 1 168 ? -5.482 -6.929 -1.382 1.00 97.38 168 VAL A O 1
ATOM 1236 N N . ARG A 1 169 ? -4.509 -6.844 -3.420 1.00 97.38 169 ARG A N 1
ATOM 1237 C CA . ARG A 1 169 ? -5.721 -6.468 -4.149 1.00 97.38 169 ARG A CA 1
ATOM 1238 C C . ARG A 1 169 ? -6.766 -7.591 -4.110 1.00 97.38 169 ARG A C 1
ATOM 1240 O O . ARG A 1 169 ? -6.413 -8.760 -4.207 1.00 97.38 169 ARG A O 1
ATOM 1247 N N . GLN A 1 170 ? -8.040 -7.221 -3.959 1.00 95.50 170 GLN A N 1
ATOM 1248 C CA . GLN A 1 170 ? -9.189 -8.143 -3.897 1.00 95.50 170 GLN A CA 1
ATOM 1249 C C . GLN A 1 170 ? -9.971 -8.227 -5.211 1.00 95.50 170 GLN A C 1
ATOM 1251 O O . GLN A 1 170 ? -10.001 -7.217 -5.952 1.00 95.50 170 GLN A O 1
#

Radius of gyration: 26.78 Å; chains: 1; bounding box: 88×40×72 Å

pLDDT: mean 78.49, std 17.0, range [44.0, 98.31]

Sequence (170 aa):
MHPNRAFATAGIALTALLTLSACAAESDPPAPSSTTATEAPIPAPDPIETEPSAETEAPAETPSPAETESQESGSEAVNGSWCDVDGSTCFEVELPDVTYEDGSTYDITAHDSPWDHGNGVYEYAMIDAPLGTYYPAGVPLEGYDDSKGADPIDEDRIWNSQNGLLAVRQ

Foldseek 3Di:
DDDDDDDDDDDDDDDDDDDDDDDDDPDDDDDDDDDDDDDDDDDDDDDDDDDDDDDDDDDDDPDDPDPPPPPDPLVQVQAAKKAFPVRPWIWGDDPQWIATPVRDIFGKDWDCDPPPPVQSKIWIDTPVGTPAIKHAAQGDDPPDDCVLDDDPNRFIWGADPVVGTIMTHD